Protein AF-A0A7Y1SXS7-F1 (afdb_monomer_lite)

Structure (mmCIF, N/CA/C/O backbone):
data_AF-A0A7Y1SXS7-F1
#
_entry.id   AF-A0A7Y1SXS7-F1
#
loop_
_atom_site.group_PDB
_atom_site.id
_atom_site.type_symbol
_atom_site.label_atom_id
_atom_site.label_alt_id
_atom_site.label_comp_id
_atom_site.label_asym_id
_atom_site.label_entity_id
_atom_site.label_seq_id
_atom_site.pdbx_PDB_ins_code
_atom_site.Cartn_x
_atom_site.Cartn_y
_atom_site.Cartn_z
_atom_site.occupancy
_atom_site.B_iso_or_equiv
_atom_site.auth_seq_id
_atom_site.auth_comp_id
_atom_site.auth_asym_id
_atom_site.auth_atom_id
_atom_site.pdbx_PDB_model_num
ATOM 1 N N . MET A 1 1 ? 26.230 1.493 -77.116 1.00 47.19 1 MET A N 1
ATOM 2 C CA . MET A 1 1 ? 27.197 2.239 -76.290 1.00 47.19 1 MET A CA 1
ATOM 3 C C . MET A 1 1 ? 26.495 2.730 -75.026 1.00 47.19 1 MET A C 1
ATOM 5 O O . MET A 1 1 ? 26.102 3.879 -74.939 1.00 47.19 1 MET A O 1
ATOM 9 N N . ASP A 1 2 ? 26.180 1.773 -74.154 1.00 51.41 2 ASP A N 1
ATOM 10 C CA . ASP A 1 2 ? 26.440 1.674 -72.707 1.00 51.41 2 ASP A CA 1
ATOM 11 C C . ASP A 1 2 ? 26.567 2.953 -71.856 1.00 51.41 2 ASP A C 1
ATOM 13 O O . ASP A 1 2 ? 27.669 3.406 -71.570 1.00 51.41 2 ASP A O 1
ATOM 17 N N . GLU A 1 3 ? 25.440 3.441 -71.327 1.00 56.97 3 GLU A N 1
ATOM 18 C CA . GLU A 1 3 ? 25.392 4.361 -70.173 1.00 56.97 3 GLU A CA 1
ATOM 19 C C . GLU A 1 3 ? 24.318 3.916 -69.164 1.00 56.97 3 GLU A C 1
ATOM 21 O O . GLU A 1 3 ? 23.336 4.610 -68.917 1.00 56.97 3 GLU A O 1
ATOM 26 N N . THR A 1 4 ? 24.424 2.701 -68.616 1.00 58.78 4 THR A N 1
ATOM 27 C CA . THR A 1 4 ? 23.421 2.228 -67.630 1.00 58.78 4 THR A CA 1
ATOM 28 C C . THR A 1 4 ? 23.956 1.315 -66.529 1.00 58.78 4 THR A C 1
ATOM 30 O O . THR A 1 4 ? 23.166 0.722 -65.806 1.00 58.78 4 THR A O 1
ATOM 33 N N . PHE A 1 5 ? 25.278 1.194 -66.354 1.00 57.75 5 PHE A N 1
ATOM 34 C CA . PHE A 1 5 ? 25.850 0.227 -65.400 1.00 57.75 5 PHE A CA 1
ATOM 35 C C . PHE A 1 5 ? 26.759 0.831 -64.312 1.00 57.75 5 PHE A C 1
ATOM 37 O O . PHE A 1 5 ? 27.398 0.096 -63.568 1.00 57.75 5 PHE A O 1
ATOM 44 N N . SER A 1 6 ? 26.817 2.161 -64.178 1.00 55.50 6 SER A N 1
ATOM 45 C CA . SER A 1 6 ? 27.707 2.836 -63.212 1.00 55.50 6 SER A CA 1
ATOM 46 C C . SER A 1 6 ? 27.034 3.233 -61.888 1.00 55.50 6 SER A C 1
ATOM 48 O O . SER A 1 6 ? 27.639 3.968 -61.115 1.00 55.50 6 SER A O 1
ATOM 50 N N . ASP A 1 7 ? 25.804 2.779 -61.627 1.00 59.78 7 ASP A N 1
ATOM 51 C CA . ASP A 1 7 ? 24.990 3.268 -60.499 1.00 59.78 7 ASP A CA 1
ATOM 52 C C . ASP A 1 7 ? 24.442 2.139 -59.606 1.00 59.78 7 ASP A C 1
ATOM 54 O O . ASP A 1 7 ? 23.387 2.253 -58.990 1.00 59.78 7 ASP A O 1
ATOM 58 N N . SER A 1 8 ? 25.082 0.963 -59.593 1.00 59.16 8 SER A N 1
ATOM 59 C CA . SER A 1 8 ? 24.514 -0.210 -58.896 1.00 59.16 8 SER A CA 1
ATOM 60 C C . SER A 1 8 ? 25.519 -1.100 -58.172 1.00 59.16 8 SER A C 1
ATOM 62 O O . SER A 1 8 ? 25.165 -2.207 -57.772 1.00 59.16 8 SER A O 1
ATOM 64 N N . VAL A 1 9 ? 26.751 -0.636 -57.958 1.00 62.38 9 VAL A N 1
ATOM 65 C CA . VAL A 1 9 ? 27.69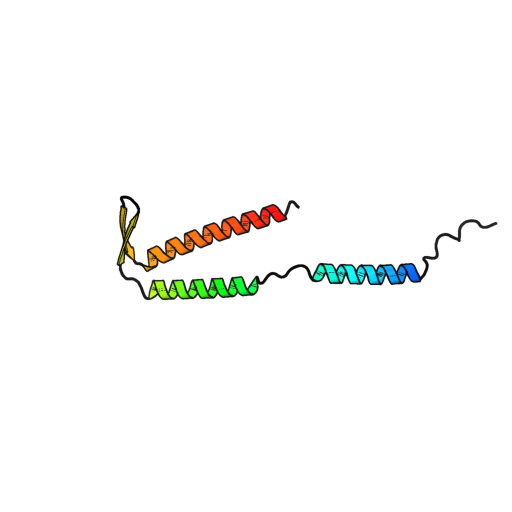1 -1.333 -57.071 1.00 62.38 9 VAL A CA 1
ATOM 66 C C . VAL A 1 9 ? 27.827 -0.507 -55.796 1.00 62.38 9 VAL A C 1
ATOM 68 O O . VAL A 1 9 ? 28.627 0.426 -55.781 1.00 62.38 9 VAL A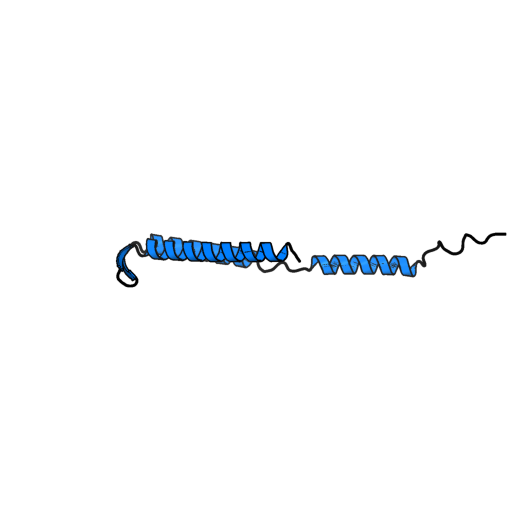 O 1
ATOM 71 N N . PRO A 1 10 ? 27.029 -0.792 -54.749 1.00 63.62 10 PRO A N 1
ATOM 72 C CA . PRO A 1 10 ? 27.246 -0.175 -53.450 1.00 63.62 10 PRO A CA 1
ATOM 73 C C . PRO A 1 10 ? 28.680 -0.468 -53.003 1.00 63.62 10 PRO A C 1
ATOM 75 O O . PRO A 1 10 ? 29.139 -1.614 -53.064 1.00 63.62 10 PRO A O 1
ATOM 78 N N . GLU A 1 11 ? 29.404 0.579 -52.610 1.00 69.06 11 GLU A N 1
ATOM 79 C CA . GLU A 1 11 ? 30.766 0.449 -52.113 1.00 69.06 11 GLU A CA 1
ATOM 80 C C . GLU A 1 11 ? 30.729 -0.494 -50.898 1.00 69.06 11 GLU A C 1
ATOM 82 O O . GLU A 1 11 ? 29.915 -0.328 -49.992 1.00 69.06 11 GLU A O 1
ATOM 87 N N . LEU A 1 12 ? 31.561 -1.541 -50.882 1.00 61.28 12 LEU A N 1
ATOM 88 C CA . LEU A 1 12 ? 31.566 -2.556 -49.810 1.00 61.28 12 LEU A CA 1
ATOM 89 C C . LEU A 1 12 ? 31.736 -1.937 -48.407 1.00 61.28 12 LEU A C 1
ATOM 91 O O . LEU A 1 12 ? 31.315 -2.512 -47.405 1.00 61.28 12 LEU A O 1
ATOM 95 N N . THR A 1 13 ? 32.345 -0.759 -48.352 1.00 65.88 13 THR A N 1
ATOM 96 C CA . THR A 1 13 ? 32.490 0.130 -47.197 1.00 65.88 13 THR A CA 1
ATOM 97 C C . THR A 1 13 ? 31.155 0.659 -46.671 1.00 65.88 13 THR A C 1
ATOM 99 O O . THR A 1 13 ? 30.965 0.661 -45.454 1.00 65.88 13 THR A O 1
ATOM 102 N N . ASP A 1 14 ? 30.212 1.025 -47.538 1.00 69.69 14 ASP A N 1
ATOM 103 C CA . ASP A 1 14 ? 28.875 1.499 -47.151 1.00 69.69 14 ASP A CA 1
ATOM 104 C C . ASP A 1 14 ? 28.022 0.366 -46.568 1.00 69.69 14 ASP A C 1
ATOM 106 O O . ASP A 1 14 ? 27.381 0.532 -45.535 1.00 69.69 14 ASP A O 1
ATOM 110 N N . ILE A 1 15 ? 28.101 -0.835 -47.148 1.00 62.84 15 ILE A N 1
ATOM 111 C CA . ILE A 1 15 ? 27.362 -2.011 -46.652 1.00 62.84 15 ILE A CA 1
ATOM 112 C C . ILE A 1 15 ? 27.829 -2.391 -45.240 1.00 62.84 15 ILE A C 1
ATOM 114 O O . ILE A 1 15 ? 27.025 -2.588 -44.330 1.00 62.84 15 ILE A O 1
ATOM 118 N N . VAL A 1 16 ? 29.148 -2.466 -45.036 1.00 69.69 16 VAL A N 1
ATOM 119 C CA . VAL A 1 16 ? 29.728 -2.835 -43.737 1.00 69.69 16 VAL A CA 1
ATOM 120 C C . VAL A 1 16 ? 29.447 -1.763 -42.686 1.00 69.69 16 VAL A C 1
ATOM 122 O O . VAL A 1 16 ? 29.185 -2.090 -41.527 1.00 69.69 16 VAL A O 1
ATOM 125 N N . THR A 1 17 ? 29.499 -0.484 -43.061 1.00 77.38 17 THR A N 1
ATOM 126 C CA . THR A 1 17 ? 29.227 0.606 -42.117 1.00 77.38 17 THR A CA 1
ATOM 127 C C . THR A 1 17 ? 27.757 0.681 -41.733 1.00 77.38 17 THR A C 1
ATOM 129 O O . THR A 1 17 ? 27.479 0.896 -40.552 1.00 77.38 17 THR A O 1
ATOM 132 N N . ASP A 1 18 ? 26.830 0.426 -42.655 1.00 80.12 18 ASP A N 1
ATOM 133 C CA . ASP A 1 18 ? 25.398 0.405 -42.357 1.00 80.12 18 ASP A CA 1
ATOM 134 C C . ASP A 1 18 ? 24.999 -0.789 -41.484 1.00 80.12 18 ASP A C 1
ATOM 136 O O . ASP A 1 18 ? 24.278 -0.596 -40.505 1.00 80.12 18 ASP A O 1
ATOM 140 N N . ASP A 1 19 ? 25.542 -1.986 -41.722 1.00 77.69 19 ASP A N 1
ATOM 141 C CA . ASP A 1 19 ? 25.279 -3.159 -40.875 1.00 77.69 19 ASP A CA 1
ATOM 142 C C . ASP A 1 19 ? 25.825 -2.972 -39.450 1.00 77.69 19 ASP A C 1
ATOM 144 O O . ASP A 1 19 ? 25.158 -3.289 -38.455 1.00 77.69 19 ASP A O 1
ATOM 148 N N . VAL A 1 20 ? 27.037 -2.415 -39.324 1.00 76.69 20 VAL A N 1
ATOM 149 C CA . VAL A 1 20 ? 27.641 -2.091 -38.022 1.00 76.69 20 VAL A CA 1
ATOM 150 C C . VAL A 1 20 ? 26.845 -0.988 -37.320 1.00 76.69 20 VAL A C 1
ATOM 152 O O . VAL A 1 20 ? 26.617 -1.077 -36.109 1.00 76.69 20 VAL A O 1
ATOM 155 N N . ARG A 1 21 ? 26.369 0.023 -38.058 1.00 78.69 21 ARG A N 1
ATOM 156 C CA . ARG A 1 21 ? 25.527 1.102 -37.526 1.00 78.69 21 ARG A CA 1
ATOM 157 C C . ARG A 1 21 ? 24.164 0.579 -37.083 1.00 78.69 21 ARG A C 1
ATOM 159 O O . ARG A 1 21 ? 23.711 0.921 -35.992 1.00 78.69 21 ARG A O 1
ATOM 166 N N . GLU A 1 22 ? 23.542 -0.305 -37.853 1.00 77.38 22 GLU A N 1
ATOM 167 C CA . GLU A 1 22 ? 22.255 -0.918 -37.528 1.00 77.38 22 GLU A CA 1
ATOM 168 C C . GLU A 1 22 ? 22.366 -1.856 -36.315 1.00 77.38 22 GLU A C 1
ATOM 170 O O . GLU A 1 22 ? 21.512 -1.834 -35.420 1.00 77.38 22 GLU A O 1
ATOM 175 N N . ALA A 1 23 ? 23.444 -2.641 -36.220 1.00 74.88 23 ALA A N 1
ATOM 176 C CA . ALA A 1 23 ? 23.734 -3.469 -35.053 1.00 74.88 23 ALA A CA 1
ATOM 177 C C . ALA A 1 23 ? 23.996 -2.619 -33.795 1.00 74.88 23 ALA A C 1
ATOM 179 O O . ALA A 1 23 ? 23.490 -2.945 -32.713 1.00 74.88 23 ALA A O 1
ATOM 180 N N . ALA A 1 24 ? 24.718 -1.502 -33.932 1.00 73.12 24 ALA A N 1
ATOM 181 C CA . ALA A 1 24 ? 24.956 -0.551 -32.849 1.00 73.12 24 ALA A CA 1
ATOM 182 C C . ALA A 1 24 ? 23.655 0.129 -32.388 1.00 73.12 24 ALA A C 1
ATOM 184 O O . ALA A 1 24 ? 23.392 0.214 -31.185 1.00 73.12 24 ALA A O 1
ATOM 185 N N . GLU A 1 25 ? 22.784 0.532 -33.316 1.00 72.75 25 GLU A N 1
ATOM 186 C CA . GLU A 1 25 ? 21.478 1.112 -32.999 1.00 72.75 25 GLU A CA 1
ATOM 187 C C . GLU A 1 25 ? 20.530 0.104 -32.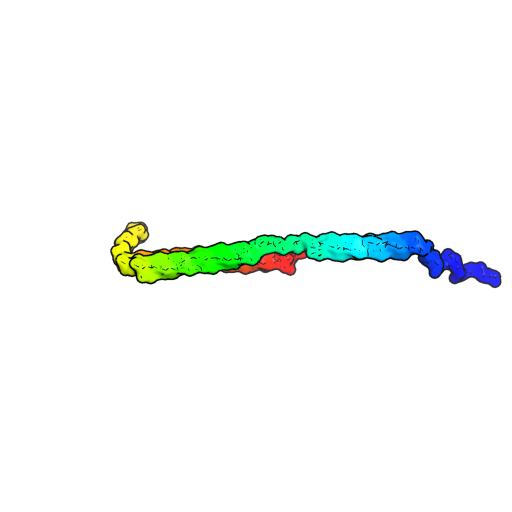336 1.00 72.75 25 GLU A C 1
ATOM 189 O O . GLU A 1 25 ? 19.858 0.436 -31.353 1.00 72.75 25 GLU A O 1
ATOM 194 N N . LYS A 1 26 ? 20.488 -1.147 -32.812 1.00 67.94 26 LYS A N 1
ATOM 195 C CA . LYS A 1 26 ? 19.697 -2.222 -32.189 1.00 67.94 26 LYS A CA 1
ATOM 196 C C . LYS A 1 26 ? 20.203 -2.545 -30.780 1.00 67.94 26 LYS A C 1
ATOM 198 O O . LYS A 1 26 ? 19.389 -2.733 -29.869 1.00 67.94 26 LYS A O 1
ATOM 203 N N . GLY A 1 27 ? 21.522 -2.553 -30.577 1.00 61.34 27 GLY A N 1
ATOM 204 C CA . GLY A 1 27 ? 22.155 -2.704 -29.264 1.00 61.34 27 GLY A CA 1
ATOM 205 C C . GLY A 1 27 ? 21.812 -1.555 -28.310 1.00 61.34 27 GLY A C 1
ATOM 206 O O . GLY A 1 27 ? 21.400 -1.795 -27.172 1.00 61.34 27 GLY A O 1
ATOM 207 N N . ALA A 1 28 ? 21.874 -0.313 -28.796 1.00 61.69 28 ALA A N 1
ATOM 208 C CA . ALA A 1 28 ? 21.542 0.885 -28.027 1.00 61.69 28 ALA A CA 1
ATOM 209 C C . ALA A 1 28 ? 20.051 0.953 -27.645 1.00 61.69 28 ALA A C 1
ATOM 211 O O . ALA A 1 28 ? 19.713 1.315 -26.515 1.00 61.69 28 ALA A O 1
ATOM 212 N N . ARG A 1 29 ? 19.140 0.531 -28.536 1.00 60.06 29 ARG A N 1
ATOM 213 C CA . ARG A 1 29 ? 17.690 0.476 -28.259 1.00 60.06 29 ARG A CA 1
ATOM 214 C C . ARG A 1 29 ? 17.322 -0.601 -27.233 1.00 60.06 29 ARG A C 1
ATOM 216 O O . ARG A 1 29 ? 16.411 -0.393 -26.432 1.00 60.06 29 ARG A O 1
ATOM 223 N N . LYS A 1 30 ? 18.043 -1.729 -27.193 1.00 56.94 30 LYS A N 1
ATOM 224 C CA . LYS A 1 30 ? 17.790 -2.833 -26.242 1.00 56.94 30 LYS A CA 1
ATOM 225 C C . LYS A 1 30 ? 18.217 -2.505 -24.802 1.00 56.94 30 LYS A C 1
ATOM 227 O O . LYS A 1 30 ? 17.717 -3.122 -23.862 1.00 56.94 30 LYS A O 1
ATOM 232 N N . GLY A 1 31 ? 19.074 -1.496 -24.618 1.00 49.69 31 GLY A N 1
ATOM 233 C CA . GLY A 1 31 ? 19.478 -0.958 -23.312 1.00 49.69 31 GLY A CA 1
ATOM 234 C C . GLY A 1 31 ? 18.452 -0.025 -22.652 1.00 49.69 31 GLY A C 1
ATOM 235 O O . GLY A 1 31 ? 18.683 0.466 -21.545 1.00 49.69 31 GLY A O 1
ATOM 236 N N . ALA A 1 32 ? 17.308 0.237 -23.294 1.00 56.28 32 ALA A N 1
ATOM 237 C CA . ALA A 1 32 ? 16.313 1.178 -22.801 1.00 56.28 32 ALA A CA 1
ATOM 238 C C . ALA A 1 32 ? 15.554 0.649 -21.565 1.00 56.28 32 ALA A C 1
ATOM 240 O O . ALA A 1 32 ? 14.462 0.094 -21.645 1.00 56.28 32 ALA A O 1
ATOM 241 N N . ARG A 1 33 ? 16.120 0.931 -20.386 1.00 58.62 33 ARG A N 1
ATOM 242 C CA . ARG A 1 33 ? 15.397 1.211 -19.132 1.00 58.62 33 ARG A CA 1
ATOM 243 C C . ARG A 1 33 ? 14.484 0.086 -18.627 1.00 58.62 33 ARG A C 1
ATOM 245 O O . ARG A 1 33 ? 13.294 0.296 -18.386 1.00 58.62 33 ARG A O 1
ATOM 252 N N . ARG A 1 34 ? 15.060 -1.069 -18.287 1.00 58.19 34 ARG A N 1
ATOM 253 C CA . ARG A 1 34 ? 14.493 -1.873 -17.192 1.00 58.19 34 ARG A CA 1
ATOM 254 C C . ARG A 1 34 ? 14.708 -1.100 -15.888 1.00 58.19 34 ARG A C 1
ATOM 256 O O . ARG A 1 34 ? 15.726 -1.254 -15.227 1.00 58.19 34 ARG A O 1
ATOM 263 N N . GLY A 1 35 ? 13.770 -0.219 -15.540 1.00 63.09 35 GLY A N 1
ATOM 264 C CA . GLY A 1 35 ? 13.706 0.325 -14.182 1.00 63.09 35 GLY A CA 1
ATOM 265 C C . GLY A 1 35 ? 13.594 -0.822 -13.164 1.00 63.09 35 GLY A C 1
ATOM 266 O O . GLY A 1 35 ? 13.198 -1.925 -13.562 1.00 63.09 35 GLY A O 1
ATOM 267 N N . PRO A 1 36 ? 13.903 -0.589 -11.873 1.00 67.94 36 PRO A N 1
ATOM 268 C CA . PRO A 1 36 ? 13.976 -1.612 -10.820 1.00 67.94 36 PRO A CA 1
ATOM 269 C C . PRO A 1 36 ? 12.586 -2.150 -10.411 1.00 67.94 36 PRO A C 1
ATOM 271 O O . PRO A 1 36 ? 12.240 -2.246 -9.240 1.00 67.94 36 PRO A O 1
ATOM 274 N N . SER A 1 37 ? 11.759 -2.498 -11.393 1.00 72.06 37 SER A N 1
ATOM 275 C CA . SER A 1 37 ? 10.388 -2.994 -11.276 1.00 72.06 37 SER A CA 1
ATOM 276 C C . SER A 1 37 ? 10.285 -4.234 -10.389 1.00 72.06 37 SER A C 1
ATOM 278 O O . SER A 1 37 ? 9.334 -4.341 -9.621 1.00 72.06 37 SER A O 1
ATOM 280 N N . GLY A 1 38 ? 11.294 -5.112 -10.415 1.00 80.94 38 GLY A N 1
ATOM 281 C CA . GLY A 1 38 ? 11.383 -6.252 -9.500 1.00 80.94 38 GLY A CA 1
ATOM 282 C C . GLY A 1 38 ? 11.575 -5.838 -8.038 1.00 80.94 38 GLY A C 1
ATOM 283 O O . GLY A 1 38 ? 10.902 -6.370 -7.163 1.00 80.94 38 GLY A O 1
ATOM 284 N N . LEU A 1 39 ? 12.418 -4.835 -7.768 1.00 86.44 39 LEU A N 1
ATOM 285 C CA . LEU A 1 39 ? 12.643 -4.334 -6.408 1.00 86.44 39 LEU A CA 1
ATOM 286 C C . LEU A 1 39 ? 11.369 -3.711 -5.831 1.00 86.44 39 LEU A C 1
ATOM 288 O O . LEU A 1 39 ? 11.010 -3.993 -4.696 1.00 86.44 39 LEU A O 1
ATOM 292 N N . LEU A 1 40 ? 10.652 -2.912 -6.625 1.00 85.75 40 LEU A N 1
ATOM 293 C CA . LEU A 1 40 ? 9.369 -2.331 -6.215 1.00 85.75 40 LEU A CA 1
ATOM 294 C C . LEU A 1 40 ? 8.318 -3.407 -5.905 1.00 85.75 40 LEU A C 1
ATOM 296 O O . LEU A 1 40 ? 7.582 -3.278 -4.927 1.00 85.75 40 LEU A O 1
ATOM 300 N N . ALA A 1 41 ? 8.258 -4.478 -6.701 1.00 86.94 41 ALA A N 1
ATOM 301 C CA . ALA A 1 41 ? 7.359 -5.601 -6.440 1.00 86.94 41 ALA A CA 1
ATOM 302 C C . ALA A 1 41 ? 7.715 -6.320 -5.127 1.00 86.94 41 ALA A C 1
ATOM 304 O O . ALA A 1 41 ? 6.838 -6.567 -4.306 1.00 86.94 41 ALA A O 1
ATOM 305 N N . ILE A 1 42 ? 9.003 -6.578 -4.883 1.00 93.19 42 ILE A N 1
ATOM 306 C CA . ILE A 1 42 ? 9.467 -7.207 -3.639 1.00 93.19 42 ILE A CA 1
ATOM 307 C C . ILE A 1 42 ? 9.161 -6.309 -2.436 1.00 93.19 42 ILE A C 1
ATOM 309 O O . ILE A 1 42 ? 8.542 -6.764 -1.480 1.00 93.19 42 ILE A O 1
ATOM 313 N N . VAL A 1 43 ? 9.529 -5.026 -2.495 1.00 93.06 43 VAL A N 1
ATOM 314 C CA . VAL A 1 43 ? 9.304 -4.070 -1.399 1.00 93.06 43 VAL A CA 1
ATOM 315 C C . VAL A 1 43 ? 7.816 -3.933 -1.086 1.00 93.06 43 VAL A C 1
ATOM 317 O O . VAL A 1 43 ? 7.437 -3.986 0.080 1.00 93.06 43 VAL A O 1
ATOM 320 N N . SER A 1 44 ? 6.959 -3.808 -2.104 1.00 88.31 44 SER A N 1
ATOM 321 C CA . SER A 1 44 ? 5.506 -3.732 -1.891 1.00 88.31 44 SER A CA 1
ATOM 322 C C . SER A 1 44 ? 4.930 -5.021 -1.301 1.00 88.31 44 SER A C 1
ATOM 324 O O . SER A 1 44 ? 4.095 -4.946 -0.403 1.00 88.31 44 SER A O 1
ATOM 326 N N . SER A 1 45 ? 5.410 -6.190 -1.737 1.00 92.81 45 SER A N 1
ATOM 327 C CA . SER A 1 45 ? 4.987 -7.480 -1.185 1.00 92.81 45 SER A CA 1
ATOM 328 C C . SER A 1 45 ? 5.401 -7.643 0.278 1.00 92.81 45 SER A C 1
ATOM 330 O O . SER A 1 45 ? 4.586 -8.055 1.101 1.00 92.81 45 SER A O 1
ATOM 332 N N . VAL A 1 46 ? 6.649 -7.305 0.618 1.00 96.12 46 VAL A N 1
ATOM 333 C CA . VAL A 1 46 ? 7.156 -7.375 1.997 1.00 96.12 46 VAL A CA 1
ATOM 334 C C . VAL A 1 46 ? 6.395 -6.399 2.889 1.00 96.12 46 VAL A C 1
ATOM 336 O O . VAL A 1 46 ? 5.938 -6.780 3.963 1.00 96.12 46 VAL A O 1
ATOM 339 N N . LEU A 1 47 ? 6.195 -5.163 2.428 1.00 92.56 47 LEU A N 1
ATOM 340 C CA . LEU A 1 47 ? 5.443 -4.157 3.173 1.00 92.56 47 LEU A CA 1
ATOM 341 C C . LEU A 1 47 ? 3.995 -4.602 3.420 1.00 92.56 47 LEU A C 1
ATOM 343 O O . LEU A 1 47 ? 3.507 -4.485 4.540 1.00 92.56 47 LEU A O 1
ATOM 347 N N . GLY A 1 48 ? 3.327 -5.161 2.407 1.00 91.12 48 GLY A N 1
ATOM 348 C CA . GLY A 1 48 ? 1.974 -5.699 2.550 1.00 91.12 48 GLY A CA 1
ATOM 349 C C . GLY A 1 48 ? 1.894 -6.834 3.574 1.00 91.12 48 GLY A C 1
ATOM 350 O O . GLY A 1 48 ? 0.990 -6.843 4.406 1.00 91.12 48 GLY A O 1
ATOM 351 N N . ALA A 1 49 ? 2.866 -7.752 3.569 1.00 93.94 49 ALA A N 1
ATOM 352 C CA . ALA A 1 49 ? 2.929 -8.839 4.544 1.00 93.94 49 ALA A CA 1
ATOM 353 C C . ALA A 1 49 ? 3.141 -8.323 5.977 1.00 93.94 49 ALA A C 1
ATOM 355 O O . ALA A 1 49 ? 2.445 -8.757 6.892 1.00 93.94 49 ALA A O 1
ATOM 356 N N . LEU A 1 50 ? 4.053 -7.366 6.172 1.00 94.44 50 LEU A N 1
ATOM 357 C CA . LEU A 1 50 ? 4.294 -6.755 7.482 1.00 94.44 50 LEU A CA 1
ATOM 358 C C . LEU A 1 50 ? 3.047 -6.050 8.018 1.00 94.44 50 LEU A C 1
ATOM 360 O O . LEU A 1 50 ? 2.711 -6.216 9.187 1.00 94.44 50 LEU A O 1
ATOM 364 N N . ILE A 1 51 ? 2.333 -5.316 7.161 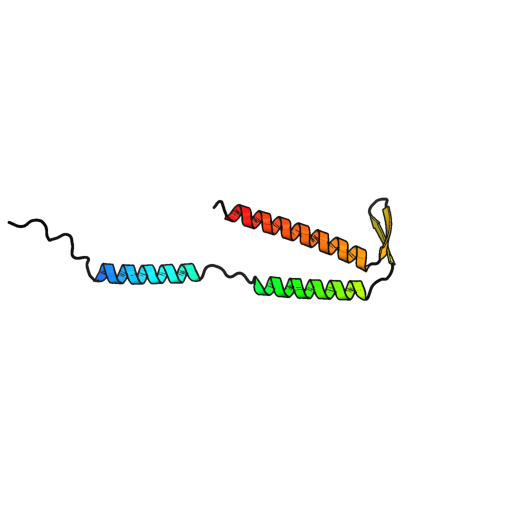1.00 89.62 51 ILE A N 1
ATOM 365 C CA . ILE A 1 51 ? 1.071 -4.665 7.526 1.00 89.62 51 ILE A CA 1
ATOM 366 C C . ILE A 1 51 ? 0.018 -5.703 7.920 1.00 89.62 51 ILE A C 1
ATOM 368 O O . ILE A 1 51 ? -0.664 -5.519 8.924 1.00 89.62 51 ILE A O 1
ATOM 372 N N . ALA A 1 52 ? -0.102 -6.801 7.172 1.00 88.81 52 ALA A N 1
ATOM 373 C CA . ALA A 1 52 ? -1.054 -7.862 7.487 1.00 88.81 52 ALA A CA 1
ATOM 374 C C . ALA A 1 52 ? -0.745 -8.528 8.837 1.00 88.81 52 ALA A C 1
ATOM 376 O O . ALA A 1 52 ? -1.647 -8.712 9.649 1.00 88.81 52 ALA A O 1
ATOM 377 N N . ILE A 1 53 ? 0.528 -8.840 9.104 1.00 93.62 53 ILE A N 1
ATOM 378 C CA . ILE A 1 53 ? 0.963 -9.403 10.390 1.00 93.62 53 ILE A CA 1
ATOM 379 C C . ILE A 1 53 ? 0.680 -8.416 11.524 1.00 93.62 53 ILE A C 1
ATOM 381 O O . ILE A 1 53 ? 0.089 -8.802 12.528 1.00 93.62 53 ILE A O 1
ATOM 385 N N . PHE A 1 54 ? 1.047 -7.143 11.349 1.00 89.25 54 PHE A N 1
ATOM 386 C CA . PHE A 1 54 ? 0.766 -6.091 12.320 1.00 89.25 54 PHE A CA 1
ATOM 387 C C . PHE A 1 54 ? -0.733 -5.994 12.618 1.00 89.25 54 PHE A C 1
ATOM 389 O O . PHE A 1 54 ? -1.118 -5.998 13.781 1.00 89.25 54 PHE A O 1
ATOM 396 N N . ALA A 1 55 ? -1.578 -5.983 11.587 1.00 85.81 55 ALA A N 1
ATOM 397 C CA . ALA A 1 55 ? -3.028 -5.925 11.730 1.00 85.81 55 ALA A CA 1
ATOM 398 C C . ALA A 1 55 ? -3.597 -7.155 12.460 1.00 85.81 55 ALA A C 1
ATOM 400 O O . ALA A 1 55 ? -4.434 -7.007 13.342 1.00 85.81 55 ALA A O 1
ATOM 401 N N . LEU A 1 56 ? -3.132 -8.365 12.136 1.00 86.75 56 LEU A N 1
ATOM 402 C CA . LEU A 1 56 ? -3.600 -9.592 12.792 1.00 86.75 56 LEU A CA 1
ATOM 403 C C . LEU A 1 56 ? -3.155 -9.690 14.254 1.00 86.75 56 LEU A C 1
ATOM 405 O O . LEU A 1 56 ? -3.887 -10.230 15.077 1.00 86.75 56 LEU A O 1
ATOM 409 N N . GLN A 1 57 ? -1.962 -9.188 14.576 1.00 89.62 57 GLN A N 1
ATOM 410 C CA . GLN A 1 57 ? -1.439 -9.199 15.943 1.00 89.62 57 GLN A CA 1
ATOM 411 C C . GLN A 1 57 ? -1.993 -8.055 16.799 1.00 89.62 57 GLN A C 1
ATOM 413 O O . GLN A 1 57 ? -2.071 -8.198 18.014 1.00 89.62 57 GLN A O 1
ATOM 418 N N . ASN A 1 58 ? -2.388 -6.939 16.183 1.00 85.94 58 ASN A N 1
ATOM 419 C CA . ASN A 1 58 ? -2.865 -5.738 16.868 1.00 85.94 58 ASN A CA 1
ATOM 420 C C . ASN A 1 58 ? -4.345 -5.502 16.534 1.00 85.94 58 ASN A C 1
ATOM 422 O O . ASN A 1 58 ? -4.706 -4.580 15.797 1.00 85.94 58 ASN A O 1
ATOM 426 N N . LEU A 1 59 ? -5.200 -6.366 17.086 1.00 87.00 59 LEU A N 1
ATOM 427 C CA . LEU A 1 59 ? -6.662 -6.254 17.000 1.00 87.00 59 LEU A CA 1
ATOM 428 C C . LEU A 1 59 ? -7.262 -5.344 18.082 1.00 87.00 59 LEU A C 1
ATOM 430 O O . LEU A 1 59 ? -8.483 -5.250 18.187 1.00 87.00 59 LEU A O 1
ATOM 434 N N . ASP A 1 60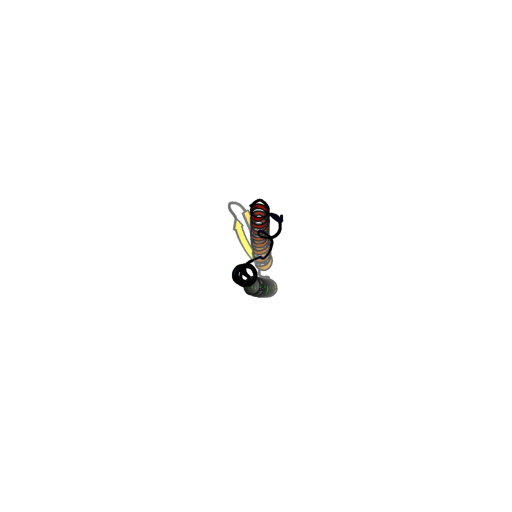 ? -6.420 -4.663 18.856 1.00 90.88 60 ASP A N 1
ATOM 435 C CA . ASP A 1 60 ? -6.864 -3.752 19.902 1.00 90.88 60 ASP A CA 1
ATOM 436 C C . ASP A 1 60 ? -7.674 -2.592 19.317 1.00 90.88 60 ASP A C 1
ATOM 438 O O . ASP A 1 60 ? -7.318 -1.995 18.292 1.00 90.88 60 ASP A O 1
ATOM 442 N N . ASN A 1 61 ? -8.777 -2.265 19.989 1.00 90.00 61 ASN A N 1
ATOM 443 C CA . ASN A 1 61 ? -9.613 -1.134 19.620 1.00 90.00 61 ASN A CA 1
ATOM 444 C C . ASN A 1 61 ? -8.919 0.176 19.995 1.00 90.00 61 ASN A C 1
ATOM 446 O O . ASN A 1 61 ? -8.461 0.362 21.122 1.00 90.00 61 ASN A O 1
ATOM 450 N N . VAL A 1 62 ? -8.888 1.105 19.043 1.00 89.44 62 VAL A N 1
ATOM 451 C CA . VAL A 1 62 ? -8.372 2.459 19.225 1.00 89.44 62 VAL A CA 1
ATOM 452 C C . VAL A 1 62 ? -9.469 3.472 18.911 1.00 89.44 62 VAL A C 1
ATOM 454 O O . VAL A 1 62 ? -10.237 3.302 17.961 1.00 89.44 62 VAL A O 1
ATOM 457 N N . SER A 1 63 ? -9.541 4.541 19.705 1.00 90.62 63 SER A N 1
ATOM 458 C CA . SER A 1 63 ? -10.401 5.692 19.405 1.00 90.62 63 SER A CA 1
ATOM 459 C C . SER A 1 63 ? -9.740 6.524 18.308 1.00 90.62 63 SER A C 1
ATOM 461 O O . SER A 1 63 ? -8.622 7.029 18.459 1.00 90.62 63 SER A O 1
ATOM 463 N N . VAL A 1 64 ? -10.427 6.639 17.174 1.00 90.56 64 VAL A N 1
ATOM 464 C CA . VAL A 1 64 ? -10.011 7.464 16.044 1.00 90.56 64 VAL A CA 1
ATOM 465 C C . VAL A 1 64 ? -10.836 8.738 16.050 1.00 90.56 64 VAL A C 1
ATOM 467 O O . VAL A 1 64 ? -12.043 8.715 15.810 1.00 90.56 64 VAL A O 1
ATOM 470 N N . LYS A 1 65 ? -10.159 9.867 16.270 1.00 90.75 65 LYS A N 1
ATOM 471 C CA . LYS A 1 65 ? -10.769 11.198 16.217 1.00 90.75 65 LYS A CA 1
ATOM 472 C C . LYS A 1 65 ? -10.534 11.832 14.854 1.00 90.75 65 LYS A C 1
ATOM 474 O O . LYS A 1 65 ? -9.393 12.116 14.490 1.00 90.75 65 LYS A O 1
ATOM 479 N N . PHE A 1 66 ? -11.605 12.066 14.104 1.00 87.94 66 PHE A N 1
ATOM 480 C CA . PHE A 1 66 ? -11.553 12.682 12.781 1.00 87.94 66 PHE A CA 1
ATOM 481 C C . PHE A 1 66 ? -12.565 13.830 12.674 1.00 87.94 66 PHE A C 1
ATOM 483 O O . PHE A 1 66 ? -13.757 13.626 12.449 1.00 87.94 66 PHE A O 1
ATOM 490 N N . LEU A 1 67 ? -12.075 15.060 12.852 1.00 90.25 67 LEU A N 1
ATOM 491 C CA . LEU A 1 67 ? -12.884 16.280 12.987 1.00 90.25 67 LEU A CA 1
ATOM 492 C C . LEU A 1 67 ? -13.971 16.117 14.089 1.00 90.25 67 LEU A C 1
ATOM 494 O O . LEU A 1 67 ? -13.545 15.997 15.237 1.00 90.25 67 LEU A O 1
ATOM 498 N N . PRO A 1 68 ? -15.312 16.113 13.854 1.00 93.56 68 PRO A N 1
ATOM 499 C CA . PRO A 1 68 ? -16.274 15.914 14.942 1.00 93.56 68 PRO A CA 1
ATOM 500 C C . PRO A 1 68 ? -16.543 14.434 15.257 1.00 93.56 68 PRO A C 1
ATOM 502 O O . PRO A 1 68 ? -17.362 14.146 16.126 1.00 93.56 68 PRO A O 1
ATOM 505 N N . TRP A 1 69 ? -15.946 13.493 14.521 1.00 88.88 69 TRP A N 1
ATOM 506 C CA . TRP A 1 69 ? -16.227 12.069 14.684 1.00 88.88 69 TRP A CA 1
ATOM 507 C C . TRP A 1 69 ? -15.234 11.420 15.638 1.00 88.88 69 TRP A C 1
ATOM 509 O O . TRP A 1 69 ? -14.025 11.587 15.491 1.00 88.88 69 TRP A O 1
ATOM 519 N N . ASP A 1 70 ? -15.769 10.662 16.589 1.00 93.06 70 ASP A N 1
ATOM 520 C CA . ASP A 1 70 ? -15.028 9.786 17.491 1.00 93.06 70 ASP A CA 1
ATOM 521 C C . ASP A 1 70 ? -15.582 8.376 17.287 1.00 93.06 70 ASP A C 1
ATOM 523 O O . ASP A 1 70 ? -16.758 8.119 17.554 1.00 93.06 70 ASP A O 1
ATOM 527 N N . ILE A 1 71 ? -14.775 7.508 16.682 1.00 92.31 71 ILE A N 1
ATOM 528 C CA . ILE A 1 71 ? -15.178 6.149 16.323 1.00 92.31 71 ILE A CA 1
ATOM 529 C C . ILE A 1 71 ? -14.140 5.194 16.892 1.00 92.31 71 ILE A C 1
ATOM 531 O O . ILE A 1 71 ? -12.942 5.350 16.649 1.00 92.31 71 ILE A O 1
ATOM 535 N N . GLU A 1 72 ? -14.599 4.179 17.614 1.00 92.62 72 GLU A N 1
ATOM 536 C CA . GLU A 1 72 ? -13.746 3.080 18.047 1.00 92.62 72 GLU A CA 1
ATOM 537 C C . GLU A 1 72 ? -13.665 2.027 16.946 1.00 92.62 72 GLU A C 1
ATOM 539 O O . GLU A 1 72 ? -14.670 1.442 16.535 1.00 92.62 72 GLU A O 1
ATOM 544 N N . LEU A 1 73 ? -12.454 1.797 16.450 1.00 89.81 73 LEU A N 1
ATOM 545 C CA . LEU A 1 73 ? -12.173 0.791 15.435 1.00 89.81 73 LEU A CA 1
ATOM 546 C C . LEU A 1 73 ? -10.964 -0.036 15.872 1.00 89.81 73 LEU A C 1
ATOM 548 O O . LEU A 1 73 ? -10.039 0.517 16.470 1.00 89.81 73 LEU A O 1
ATOM 552 N N . PRO A 1 74 ? -10.914 -1.336 15.537 1.00 91.00 74 PRO A N 1
ATOM 553 C CA . PRO A 1 74 ? -9.687 -2.108 15.667 1.00 91.00 74 PRO A CA 1
ATOM 554 C C . PRO A 1 74 ? -8.560 -1.404 14.911 1.00 91.00 74 PRO A C 1
ATOM 556 O O . PRO A 1 74 ? -8.754 -0.987 13.762 1.00 91.00 74 PRO A O 1
ATOM 559 N N . LEU A 1 75 ? -7.374 -1.299 15.511 1.00 89.62 75 LEU A N 1
ATOM 560 C CA . LEU A 1 75 ? -6.206 -0.680 14.877 1.00 89.62 75 LEU A CA 1
ATOM 561 C C . LEU A 1 75 ? -5.930 -1.295 13.495 1.00 89.62 75 LEU A C 1
ATOM 563 O O . LEU A 1 75 ? -5.657 -0.585 12.524 1.00 89.62 75 LEU A O 1
ATOM 567 N N . ALA A 1 76 ? -6.115 -2.611 13.393 1.00 88.56 76 ALA A N 1
ATOM 568 C CA . ALA A 1 76 ? -6.105 -3.379 12.156 1.00 88.56 76 ALA A CA 1
ATOM 569 C C . ALA A 1 76 ? -6.980 -2.781 11.041 1.00 88.56 76 ALA A C 1
ATOM 571 O O . ALA A 1 76 ? -6.538 -2.662 9.897 1.00 88.56 76 ALA A O 1
ATOM 572 N N . ALA A 1 77 ? -8.214 -2.382 11.362 1.00 88.56 77 ALA A N 1
ATOM 573 C CA . ALA A 1 77 ? -9.151 -1.821 10.396 1.00 88.56 77 ALA A CA 1
ATOM 574 C C . ALA A 1 77 ? -8.683 -0.444 9.909 1.00 88.56 77 ALA A C 1
ATOM 576 O O . ALA A 1 77 ? -8.703 -0.174 8.710 1.00 88.56 77 ALA A O 1
ATOM 577 N N . VAL A 1 78 ? -8.193 0.402 10.818 1.00 91.06 78 VAL A N 1
ATOM 578 C CA . VAL A 1 78 ? -7.680 1.744 10.491 1.00 91.06 78 VAL A CA 1
ATOM 579 C C . VAL A 1 78 ? -6.477 1.652 9.549 1.00 91.06 78 VAL A C 1
ATOM 581 O O . VAL A 1 78 ? -6.433 2.304 8.500 1.00 91.06 78 VAL A O 1
ATOM 584 N N . VAL A 1 79 ? -5.514 0.792 9.881 1.00 90.44 79 VAL A N 1
ATOM 585 C CA . VAL A 1 79 ? -4.327 0.553 9.050 1.00 90.44 79 VAL A CA 1
ATOM 586 C C . VAL A 1 79 ? -4.706 -0.080 7.708 1.00 90.44 79 VAL A C 1
ATOM 588 O O . VAL A 1 79 ? -4.205 0.338 6.665 1.00 90.44 79 VAL A O 1
ATOM 591 N N . GLY A 1 80 ? -5.638 -1.035 7.693 1.00 89.00 80 GLY A N 1
ATOM 592 C CA . GLY A 1 80 ? -6.130 -1.646 6.458 1.00 89.00 80 GLY A CA 1
ATOM 593 C C . GLY A 1 80 ? -6.786 -0.632 5.517 1.00 89.00 80 GLY A C 1
ATOM 594 O O . GLY A 1 80 ? -6.445 -0.574 4.335 1.00 89.00 80 GLY A O 1
ATOM 595 N N . ILE A 1 81 ? -7.679 0.216 6.036 1.00 91.44 81 ILE A N 1
ATOM 596 C CA . ILE A 1 81 ? -8.368 1.253 5.252 1.00 91.44 81 ILE A CA 1
ATOM 597 C C . ILE A 1 81 ? -7.359 2.243 4.663 1.00 91.44 81 ILE A C 1
ATOM 599 O O . ILE A 1 81 ? -7.389 2.520 3.462 1.00 91.44 81 ILE A O 1
ATOM 603 N N . THR A 1 82 ? -6.437 2.755 5.480 1.00 91.88 82 THR A N 1
ATOM 604 C CA . THR A 1 82 ? -5.409 3.705 5.019 1.00 91.88 82 THR A CA 1
ATOM 605 C C . THR A 1 82 ? -4.489 3.096 3.962 1.00 91.88 82 THR A C 1
ATOM 607 O O . THR A 1 82 ? -4.203 3.746 2.952 1.00 91.88 82 THR A O 1
ATOM 610 N N . PHE A 1 83 ? -4.091 1.832 4.129 1.00 91.06 83 PHE A N 1
ATOM 611 C CA . PHE A 1 83 ? -3.310 1.105 3.133 1.00 91.06 83 PHE A CA 1
ATOM 612 C C . PHE A 1 83 ? -4.060 0.969 1.802 1.00 91.06 83 PHE A C 1
ATOM 614 O O . PHE A 1 83 ? -3.501 1.277 0.747 1.00 91.06 83 PHE A O 1
ATOM 621 N N . VAL A 1 84 ? -5.335 0.568 1.839 1.00 93.12 84 VAL A N 1
ATOM 622 C CA . VAL A 1 84 ? -6.173 0.444 0.636 1.00 93.12 84 VAL A CA 1
ATOM 623 C C . VAL A 1 84 ? -6.306 1.790 -0.075 1.00 93.12 84 VAL A C 1
ATOM 625 O O . VAL A 1 84 ? -6.108 1.854 -1.287 1.00 93.12 84 VAL A O 1
ATOM 628 N N . ILE A 1 85 ? -6.560 2.880 0.655 1.00 96.00 85 ILE A N 1
ATOM 629 C CA . ILE A 1 85 ? -6.627 4.231 0.077 1.00 96.00 85 ILE A CA 1
ATOM 630 C C . ILE A 1 85 ? -5.304 4.592 -0.613 1.00 96.00 85 ILE A C 1
ATOM 632 O O . ILE A 1 85 ? -5.305 5.020 -1.770 1.00 96.00 85 ILE A O 1
ATOM 636 N N . GLY A 1 86 ? -4.168 4.370 0.054 1.00 92.56 86 GLY A N 1
ATOM 637 C CA . GLY A 1 86 ? -2.844 4.605 -0.524 1.00 92.56 86 GLY A CA 1
ATOM 638 C C . GLY A 1 86 ? -2.601 3.787 -1.798 1.00 92.56 86 GLY A C 1
ATOM 639 O O . GLY A 1 86 ? -2.137 4.327 -2.806 1.00 92.56 86 GLY A O 1
ATOM 640 N N . ALA A 1 87 ? -2.976 2.505 -1.794 1.00 90.81 87 ALA A N 1
ATOM 641 C CA . ALA A 1 87 ? -2.855 1.617 -2.947 1.00 90.81 87 ALA A CA 1
ATOM 642 C C . ALA A 1 87 ? -3.733 2.069 -4.124 1.00 90.81 87 ALA A C 1
ATOM 644 O O . ALA A 1 87 ? -3.277 2.071 -5.271 1.00 90.81 87 ALA A O 1
ATOM 645 N N . LEU A 1 88 ? -4.964 2.511 -3.855 1.00 94.75 88 LEU A N 1
ATOM 646 C CA . LEU A 1 88 ? -5.868 3.059 -4.867 1.00 94.75 88 LEU A CA 1
ATOM 647 C C . LEU A 1 88 ? -5.292 4.330 -5.502 1.00 94.75 88 LEU A C 1
ATOM 649 O O . LEU A 1 88 ? -5.259 4.438 -6.729 1.00 94.75 88 LEU A O 1
ATOM 653 N N . ILE A 1 89 ? -4.772 5.256 -4.690 1.00 94.44 89 ILE A N 1
ATOM 654 C CA . ILE A 1 89 ? -4.120 6.483 -5.170 1.00 94.44 89 ILE A CA 1
ATOM 655 C C . ILE A 1 89 ? -2.903 6.136 -6.038 1.00 94.44 89 ILE A C 1
ATOM 657 O O . ILE A 1 89 ? -2.769 6.640 -7.158 1.00 94.44 89 ILE A O 1
ATOM 661 N N . GLY A 1 90 ? -2.037 5.238 -5.560 1.00 89.81 90 GLY A N 1
ATOM 662 C CA . GLY A 1 90 ? -0.864 4.772 -6.299 1.00 89.81 90 GLY A CA 1
ATOM 663 C C . GLY A 1 90 ? -1.229 4.106 -7.630 1.00 89.81 90 GLY A C 1
ATOM 664 O O . GLY A 1 90 ? -0.634 4.418 -8.666 1.00 89.81 90 GLY A O 1
ATOM 665 N N . SER A 1 91 ? -2.250 3.245 -7.629 1.00 87.88 91 SER A N 1
ATOM 666 C CA . SER A 1 91 ? -2.777 2.582 -8.827 1.00 87.88 91 SER A CA 1
ATOM 667 C C . SER A 1 91 ? -3.318 3.592 -9.841 1.00 87.88 91 SER A C 1
ATOM 669 O O . SER A 1 91 ? -2.964 3.541 -11.025 1.00 87.88 91 SER A O 1
ATOM 671 N N . LEU A 1 92 ? -4.093 4.577 -9.377 1.00 91.38 92 LEU A N 1
ATOM 672 C CA . LEU A 1 92 ? -4.656 5.637 -10.211 1.00 91.38 92 LEU A CA 1
ATOM 673 C C . LEU A 1 92 ? -3.562 6.509 -10.850 1.00 91.38 92 LEU A C 1
ATOM 675 O O . LEU A 1 92 ? -3.594 6.767 -12.057 1.00 91.38 92 LEU A O 1
ATOM 679 N N . LEU A 1 93 ? -2.550 6.910 -10.075 1.00 88.94 93 LEU A N 1
ATOM 680 C CA . LEU A 1 93 ? -1.377 7.647 -10.563 1.00 88.94 93 LEU A CA 1
ATOM 681 C C . LEU A 1 93 ? -0.579 6.830 -11.588 1.00 88.94 93 LEU A C 1
ATOM 683 O O . LEU A 1 93 ? -0.189 7.352 -12.637 1.00 88.94 93 LEU A O 1
ATOM 687 N N . GLY A 1 94 ? -0.364 5.542 -11.316 1.00 84.25 94 GLY A N 1
ATOM 688 C CA . GLY A 1 94 ? 0.308 4.622 -12.231 1.00 84.25 94 GLY A CA 1
ATOM 689 C C . GLY A 1 94 ? -0.462 4.437 -13.539 1.00 84.25 94 GLY A C 1
ATOM 690 O O . GLY A 1 94 ? 0.128 4.437 -14.621 1.00 84.25 94 GLY A O 1
ATOM 691 N N . TRP A 1 95 ? -1.789 4.332 -13.475 1.00 84.06 95 TRP A N 1
ATOM 692 C CA . TRP A 1 95 ? -2.641 4.264 -14.660 1.00 84.06 95 TRP A CA 1
ATOM 693 C C . TRP A 1 95 ? -2.595 5.556 -15.482 1.00 84.06 95 TRP A C 1
ATOM 695 O O . TRP A 1 95 ? -2.420 5.495 -16.701 1.00 84.06 95 TRP A O 1
ATOM 705 N N . ARG A 1 96 ? -2.664 6.727 -14.837 1.00 86.06 96 ARG A N 1
ATOM 706 C CA . ARG A 1 96 ? -2.546 8.026 -15.519 1.00 86.06 96 ARG A CA 1
ATOM 707 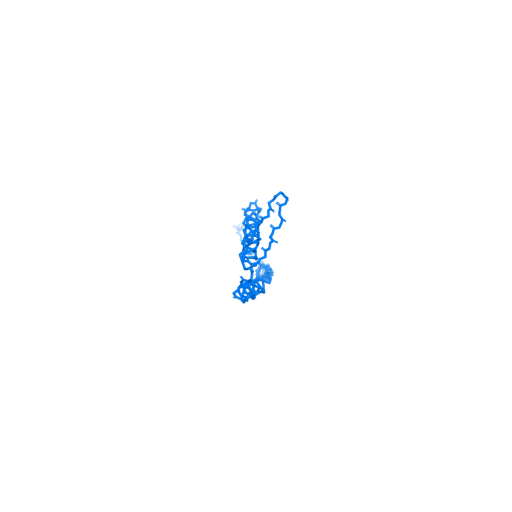C C . ARG A 1 96 ? -1.196 8.180 -16.226 1.00 86.06 96 ARG A C 1
ATOM 709 O O . ARG A 1 96 ? -1.174 8.558 -17.394 1.00 86.06 96 ARG A O 1
ATOM 716 N N . ARG A 1 97 ? -0.086 7.826 -15.565 1.00 79.69 97 ARG A N 1
ATOM 717 C CA . ARG A 1 97 ? 1.270 7.874 -16.153 1.00 79.69 97 ARG A CA 1
ATOM 718 C C . ARG A 1 97 ? 1.441 6.938 -17.351 1.00 79.69 97 ARG A C 1
ATOM 720 O O . ARG A 1 97 ? 2.166 7.272 -18.284 1.00 79.69 97 ARG A O 1
ATOM 727 N N . ARG A 1 98 ? 0.790 5.770 -17.338 1.00 78.06 98 ARG A N 1
ATOM 728 C CA . ARG A 1 98 ? 0.795 4.844 -18.483 1.00 78.06 98 ARG A CA 1
ATOM 729 C C . ARG A 1 98 ? 0.047 5.429 -19.683 1.00 78.06 98 ARG A C 1
ATOM 731 O O . ARG A 1 98 ? 0.536 5.325 -20.801 1.00 78.06 98 ARG A O 1
ATOM 738 N N . ARG A 1 99 ? -1.081 6.111 -19.451 1.00 73.75 99 ARG A N 1
ATOM 739 C CA . ARG A 1 99 ? -1.875 6.738 -20.522 1.00 73.75 99 ARG A CA 1
ATOM 740 C C . ARG A 1 99 ? -1.192 7.935 -21.184 1.00 73.75 99 ARG A C 1
ATOM 742 O O . ARG A 1 99 ? -1.356 8.119 -22.382 1.00 73.75 99 ARG A O 1
ATOM 749 N N . THR A 1 100 ? -0.404 8.721 -20.452 1.00 72.44 100 THR A N 1
ATOM 750 C CA . THR A 1 100 ? 0.329 9.855 -21.046 1.00 72.44 100 THR A CA 1
ATOM 751 C C . THR A 1 100 ? 1.523 9.426 -21.899 1.00 72.44 100 THR A C 1
ATOM 753 O O . THR A 1 100 ? 1.904 10.161 -22.798 1.00 72.44 100 THR A O 1
ATOM 756 N N . ARG A 1 101 ? 2.093 8.236 -21.664 1.00 58.97 101 ARG A N 1
ATOM 757 C CA . ARG A 1 101 ? 3.188 7.683 -22.484 1.00 58.97 101 ARG A CA 1
ATOM 758 C C . ARG A 1 101 ? 2.733 6.998 -23.773 1.00 58.97 101 ARG A C 1
ATOM 760 O O . ARG A 1 101 ? 3.572 6.725 -24.609 1.00 58.97 101 ARG A O 1
ATOM 767 N N . ALA A 1 102 ? 1.442 6.707 -23.925 1.00 59.91 102 ALA A N 1
ATOM 768 C CA . ALA A 1 102 ? 0.891 6.093 -25.138 1.00 59.91 102 ALA A CA 1
ATOM 769 C C . ALA A 1 102 ? 0.500 7.124 -26.219 1.00 59.91 102 ALA A C 1
ATOM 771 O O . ALA A 1 102 ? -0.007 6.745 -27.268 1.00 59.91 102 ALA A O 1
ATOM 772 N N . LYS A 1 103 ? 0.673 8.423 -25.938 1.00 49.66 103 LYS A N 1
ATOM 773 C CA . LYS A 1 103 ? 0.332 9.545 -26.830 1.00 49.66 103 LYS A CA 1
ATOM 774 C C . LYS A 1 103 ? 1.543 10.397 -27.244 1.00 49.66 103 LYS A C 1
ATOM 776 O O . LYS A 1 103 ? 1.343 11.442 -27.853 1.00 49.66 103 LYS A O 1
ATOM 781 N N . VAL A 1 104 ? 2.757 9.975 -26.893 1.00 48.81 104 VAL A N 1
ATOM 782 C CA . VAL A 1 104 ? 4.034 10.575 -27.318 1.00 48.81 104 VAL A CA 1
ATOM 783 C C . VAL A 1 104 ? 4.802 9.503 -28.064 1.00 48.81 104 VAL A C 1
ATOM 785 O O . VAL A 1 104 ? 5.371 9.830 -29.121 1.00 48.81 104 VAL A O 1
#

Sequence (104 aa):
MDETFSDSVPELTDIVTDDVREAAEKGARKGARRGPSGLLAIVSSVLGALIAIFALQNLDNVSVKFLPWDIELPLAAVVGITFVIGALIGSLLGWRRRRTRAKV

Radius of gyration: 29.83 Å; chains: 1; bounding box: 49×26×96 Å

Secondary structure (DSSP, 8-state):
---SSSS----HHHHHHHHHHHHHHHHHHHTS---SHHHHHHHHHHHHHHHHHHHHH---EEEEEETTEEEEEEHHHHHHHHHHHHHHHHHHHHHHHHHHHT--

Foldseek 3Di:
DDDDPPPPDDDVVVVVVVVVVVVVVVVVVVPPDPDVVVVVVVVVVVVVVVLQVCLVVQQDWDFDDDPPDTDTGGPSVVSVVVVVVVVVVVVVVVVVVVVVVVVD

pLDDT: mean 79.18, std 14.14, range [47.19, 96.12]